Protein AF-A0A523RRG9-F1 (afdb_monomer)

pLDDT: mean 88.05, std 8.26, range [53.78, 95.5]

Radius of gyration: 15.99 Å; Cα contacts (8 Å, |Δi|>4): 57; chains: 1; bounding box: 35×34×41 Å

Nearest PDB structures (foldseek):
  7r3e-assembly1_B  TM=3.838E-01  e=5.150E+00  Pseudomonas aeruginosa PAO1
  9gaw-assembly1_N  TM=3.963E-01  e=4.267E+00  Homo sapiens
  4u6u-assembly2_D  TM=3.818E-01  e=8.502E+00  Kluyveromyces lactis

Foldseek 3Di:
DDPVVVVVVVVVVVVVVLVVLLVVLVVQDDPDPDRDPVSLVSLLVVCLVFHLVVSCVSNVHDSVVNCVSCVVVVHDRDPDHPVVVVVVVVD

Organism: Aerophobetes bacterium (NCBI:txid2030807)

Structure (mmCIF, N/CA/C/O backbone):
data_AF-A0A523RRG9-F1
#
_entry.id   AF-A0A523RRG9-F1
#
loop_
_atom_site.group_PDB
_atom_site.id
_atom_site.type_symbol
_atom_site.label_atom_id
_atom_site.label_alt_id
_atom_site.label_comp_id
_atom_site.label_asym_id
_atom_site.label_entity_id
_atom_site.label_seq_id
_atom_site.pdbx_PDB_ins_code
_atom_site.Cartn_x
_atom_site.Cartn_y
_atom_site.Cartn_z
_atom_site.occupancy
_atom_site.B_iso_or_equiv
_atom_site.auth_seq_id
_atom_site.auth_comp_id
_atom_site.auth_asym_id
_atom_site.auth_atom_id
_atom_site.pdbx_PDB_model_num
ATOM 1 N N . MET A 1 1 ? 20.036 8.369 -25.871 1.00 67.56 1 MET A N 1
ATOM 2 C CA . MET A 1 1 ? 19.693 7.860 -24.529 1.00 67.56 1 MET A CA 1
ATOM 3 C C . MET A 1 1 ? 20.161 6.421 -24.422 1.00 67.56 1 MET A C 1
ATOM 5 O O . MET A 1 1 ? 19.761 5.600 -25.241 1.00 67.56 1 MET A O 1
ATOM 9 N N . ASN A 1 2 ? 21.060 6.123 -23.488 1.00 92.75 2 ASN A N 1
ATOM 10 C CA . ASN A 1 2 ? 21.631 4.784 -23.339 1.00 92.75 2 ASN A CA 1
ATOM 11 C C . ASN A 1 2 ? 20.797 3.915 -22.363 1.00 92.75 2 ASN A C 1
ATOM 13 O O . ASN A 1 2 ? 19.942 4.406 -21.620 1.00 92.75 2 ASN A O 1
ATOM 17 N N . LYS A 1 3 ? 21.021 2.594 -22.367 1.00 90.50 3 LYS A N 1
ATOM 18 C CA . LYS A 1 3 ? 20.297 1.617 -21.528 1.00 90.50 3 LYS A CA 1
ATOM 19 C C . LYS A 1 3 ? 20.345 1.936 -20.023 1.00 90.50 3 LYS A C 1
ATOM 21 O O . LYS A 1 3 ? 19.361 1.719 -19.320 1.00 90.50 3 LYS A O 1
ATOM 26 N N . GLN A 1 4 ? 21.475 2.430 -19.529 1.00 90.88 4 GLN A N 1
ATOM 27 C CA . GLN A 1 4 ? 21.704 2.873 -18.154 1.00 90.88 4 GLN A CA 1
ATOM 28 C C . GLN A 1 4 ? 20.833 4.090 -17.813 1.00 90.88 4 GLN A C 1
ATOM 30 O O . GLN A 1 4 ? 20.118 4.049 -16.818 1.00 90.88 4 GLN A O 1
ATOM 35 N N . GLU A 1 5 ? 20.825 5.112 -18.674 1.00 92.31 5 GLU A N 1
ATOM 36 C CA . GLU A 1 5 ? 20.010 6.330 -18.511 1.00 92.31 5 GLU A CA 1
ATOM 37 C C . GLU A 1 5 ? 18.511 6.005 -18.532 1.00 92.31 5 GLU A C 1
ATOM 39 O O . GLU A 1 5 ? 17.727 6.504 -17.731 1.00 92.31 5 GLU A O 1
ATOM 44 N N . THR A 1 6 ? 18.108 5.084 -19.408 1.00 93.38 6 THR A N 1
ATOM 45 C CA . THR A 1 6 ? 16.714 4.624 -19.476 1.00 93.38 6 THR A CA 1
ATOM 46 C C . THR A 1 6 ? 16.310 3.920 -18.176 1.00 93.38 6 THR A C 1
ATOM 48 O O . THR A 1 6 ? 15.236 4.163 -17.630 1.00 93.38 6 THR A O 1
ATOM 51 N N . ARG A 1 7 ? 17.188 3.067 -17.630 1.00 93.38 7 ARG A N 1
ATOM 52 C CA . ARG A 1 7 ? 16.952 2.375 -16.352 1.00 93.38 7 ARG A CA 1
ATOM 53 C C . ARG A 1 7 ? 16.866 3.341 -15.175 1.00 93.38 7 ARG A C 1
ATOM 55 O O . ARG A 1 7 ? 16.042 3.113 -14.292 1.00 93.38 7 ARG A O 1
ATOM 62 N N . THR A 1 8 ? 17.694 4.385 -15.140 1.00 95.25 8 THR A N 1
ATOM 63 C CA . THR A 1 8 ? 17.648 5.385 -14.063 1.00 95.25 8 THR A CA 1
ATOM 64 C C . THR A 1 8 ? 16.356 6.189 -14.113 1.00 95.25 8 THR A C 1
ATOM 66 O O . THR A 1 8 ? 15.733 6.364 -13.071 1.00 95.25 8 THR A O 1
ATOM 69 N N . LEU A 1 9 ? 15.901 6.584 -15.306 1.00 95.19 9 LEU A N 1
ATOM 70 C CA . LEU A 1 9 ? 14.625 7.285 -15.480 1.00 95.19 9 LEU A CA 1
ATOM 71 C C . LEU A 1 9 ? 13.431 6.424 -15.053 1.00 95.19 9 LEU A C 1
ATOM 73 O O . LEU A 1 9 ? 12.588 6.881 -14.286 1.00 95.19 9 LEU A O 1
ATOM 77 N N . ILE A 1 10 ? 13.392 5.155 -15.476 1.00 94.88 10 ILE A N 1
ATOM 78 C CA . ILE A 1 10 ? 12.335 4.218 -15.062 1.00 94.88 10 ILE A CA 1
ATOM 79 C C . ILE A 1 10 ? 12.326 4.058 -13.539 1.00 94.88 10 ILE A C 1
ATOM 81 O O . ILE A 1 10 ? 11.268 4.091 -12.918 1.00 94.88 10 ILE A O 1
ATOM 85 N N . ARG A 1 11 ? 13.501 3.900 -12.918 1.00 94.19 11 ARG A N 1
ATOM 86 C CA . ARG A 1 11 ? 13.601 3.749 -11.464 1.00 94.19 11 ARG A CA 1
ATOM 87 C C . ARG A 1 11 ? 13.093 4.986 -10.728 1.00 94.19 11 ARG A C 1
ATOM 89 O O . ARG A 1 11 ? 12.305 4.829 -9.803 1.00 94.19 11 ARG A O 1
ATOM 96 N N . ALA A 1 12 ? 13.509 6.176 -11.158 1.00 94.38 12 ALA A N 1
ATOM 97 C CA . ALA A 1 12 ? 13.070 7.436 -10.568 1.00 94.38 12 ALA A CA 1
ATOM 98 C C . ALA A 1 12 ? 11.545 7.601 -10.668 1.00 94.38 12 ALA A C 1
ATOM 100 O O . ALA A 1 12 ? 10.897 7.920 -9.677 1.00 94.38 12 ALA A O 1
ATOM 101 N N . SER A 1 13 ? 10.964 7.279 -11.827 1.00 95.06 13 SER A N 1
ATOM 102 C CA . SER A 1 13 ? 9.511 7.314 -12.029 1.00 95.06 13 SER A CA 1
ATOM 103 C C . SER A 1 13 ? 8.766 6.330 -11.114 1.00 95.06 13 SER A C 1
ATOM 105 O O . SER A 1 13 ? 7.767 6.693 -10.496 1.00 95.06 13 SER A O 1
ATOM 107 N N . ILE A 1 14 ? 9.278 5.103 -10.951 1.00 92.94 14 ILE A N 1
ATOM 108 C CA . ILE A 1 14 ? 8.697 4.119 -10.020 1.00 92.94 14 ILE A CA 1
ATOM 109 C C . ILE A 1 14 ? 8.785 4.616 -8.570 1.00 92.94 14 ILE A C 1
ATOM 111 O O . ILE A 1 14 ? 7.850 4.433 -7.790 1.00 92.94 14 ILE A O 1
ATOM 115 N N . GLU A 1 15 ? 9.909 5.217 -8.182 1.00 94.31 15 GLU A N 1
ATOM 116 C CA . GLU A 1 15 ? 10.103 5.762 -6.836 1.00 94.31 15 GLU A CA 1
ATOM 117 C C . GLU A 1 15 ? 9.138 6.916 -6.549 1.00 94.31 15 GLU A C 1
ATOM 119 O O . GLU A 1 15 ? 8.525 6.945 -5.479 1.00 94.31 15 GLU A O 1
ATOM 124 N N . GLU A 1 16 ? 8.936 7.808 -7.515 1.00 95.06 16 GLU A N 1
ATOM 125 C CA . GLU A 1 16 ? 7.951 8.884 -7.440 1.00 95.06 16 GLU A CA 1
ATOM 126 C C . GLU A 1 16 ? 6.528 8.334 -7.277 1.00 95.06 16 GLU A C 1
ATOM 128 O O . GLU A 1 16 ? 5.804 8.739 -6.365 1.00 95.06 16 GLU A O 1
ATOM 133 N N . GLU A 1 17 ? 6.137 7.338 -8.076 1.00 93.81 17 GLU A N 1
ATOM 134 C CA . GLU A 1 17 ? 4.820 6.710 -7.946 1.00 93.81 17 GLU A CA 1
ATOM 135 C C . GLU A 1 17 ? 4.636 6.066 -6.561 1.00 93.81 17 GLU A C 1
ATOM 137 O O . GLU A 1 17 ? 3.595 6.228 -5.914 1.00 93.81 17 GLU A O 1
ATOM 142 N N . VAL A 1 18 ? 5.664 5.379 -6.051 1.00 93.81 18 VAL A N 1
ATOM 143 C CA . VAL A 1 18 ? 5.659 4.795 -4.701 1.00 93.81 18 VAL A CA 1
ATOM 144 C C . VAL A 1 18 ? 5.466 5.872 -3.631 1.00 93.81 18 VAL A C 1
ATOM 146 O O 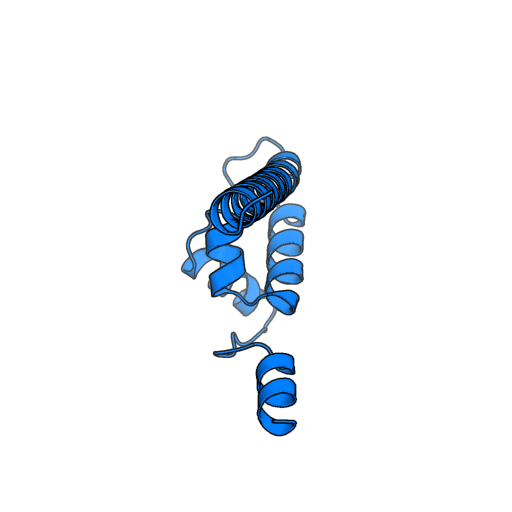. VAL A 1 18 ? 4.696 5.666 -2.686 1.00 93.81 18 VAL A O 1
ATOM 149 N N . LEU A 1 19 ? 6.139 7.017 -3.758 1.00 94.69 19 LEU A N 1
ATOM 150 C CA . LEU A 1 19 ? 5.985 8.143 -2.838 1.00 94.69 19 LEU A CA 1
ATOM 151 C C . LEU A 1 19 ? 4.576 8.737 -2.906 1.00 94.69 19 LEU A C 1
ATOM 153 O O . LEU A 1 19 ? 3.979 8.968 -1.851 1.00 94.69 19 LEU A O 1
ATOM 157 N N . ASN A 1 20 ? 4.015 8.880 -4.105 1.00 95.50 20 ASN A N 1
ATOM 158 C CA . ASN A 1 20 ? 2.656 9.375 -4.313 1.00 95.50 20 ASN A CA 1
ATOM 159 C C . ASN A 1 20 ? 1.620 8.459 -3.651 1.00 95.50 20 ASN A C 1
ATOM 161 O O . ASN A 1 20 ? 0.793 8.927 -2.870 1.00 95.50 20 ASN A O 1
ATOM 165 N N . LYS A 1 21 ? 1.725 7.134 -3.821 1.00 93.88 21 LYS A N 1
ATOM 166 C CA . LYS A 1 21 ? 0.826 6.179 -3.140 1.00 93.88 21 LYS A CA 1
ATOM 167 C C . LYS A 1 21 ? 0.951 6.214 -1.619 1.00 93.88 21 LYS A C 1
ATOM 169 O O . LYS A 1 21 ? -0.038 6.055 -0.903 1.00 93.88 21 LYS A O 1
ATOM 174 N N . ARG A 1 22 ? 2.150 6.470 -1.093 1.00 94.25 22 ARG A N 1
ATOM 175 C CA . ARG A 1 22 ? 2.342 6.697 0.349 1.00 94.25 22 ARG A CA 1
ATOM 176 C C . ARG A 1 22 ? 1.753 8.021 0.818 1.00 94.25 22 ARG A C 1
ATOM 178 O O . ARG A 1 22 ? 1.362 8.108 1.981 1.00 94.25 22 ARG A O 1
ATOM 185 N N . ALA A 1 23 ? 1.781 9.057 -0.013 1.00 93.19 23 ALA A N 1
ATOM 186 C CA . ALA A 1 23 ? 1.194 10.353 0.301 1.00 93.19 23 ALA A CA 1
ATOM 187 C C . ALA A 1 23 ? -0.335 10.251 0.333 1.00 93.19 23 ALA A C 1
ATOM 189 O O . ALA A 1 23 ? -0.920 10.613 1.349 1.00 93.19 23 ALA A O 1
ATOM 190 N N . GLU A 1 24 ? -0.950 9.637 -0.685 1.00 94.38 24 GLU A N 1
ATOM 191 C CA . GLU A 1 24 ? -2.388 9.318 -0.727 1.00 94.38 24 GLU A CA 1
ATOM 192 C C . GLU A 1 24 ? -2.829 8.594 0.555 1.00 94.38 24 GLU A C 1
ATOM 194 O O . GLU A 1 24 ? -3.713 9.055 1.271 1.00 94.38 24 GLU A O 1
ATOM 199 N N . PHE A 1 25 ? -2.147 7.503 0.919 1.00 93.75 25 PHE A N 1
ATOM 200 C CA . PHE A 1 25 ? -2.479 6.732 2.120 1.00 93.75 25 PHE A CA 1
ATOM 201 C C . PHE A 1 25 ? -2.338 7.529 3.431 1.00 93.75 25 PHE A C 1
ATOM 203 O O . PHE A 1 25 ? -3.083 7.306 4.389 1.00 93.75 25 PHE A O 1
ATOM 210 N N . ARG A 1 26 ? -1.365 8.444 3.507 1.00 91.31 26 ARG A N 1
ATOM 211 C CA . ARG A 1 26 ? -1.162 9.303 4.683 1.00 91.31 26 ARG A CA 1
ATOM 212 C C . ARG A 1 26 ? -2.187 10.429 4.757 1.00 91.31 26 ARG A C 1
ATOM 214 O O . ARG A 1 26 ? -2.596 10.756 5.865 1.00 91.31 26 ARG A O 1
ATOM 221 N N . ALA A 1 27 ? -2.610 10.974 3.619 1.00 92.12 27 ALA A N 1
ATOM 222 C CA . ALA A 1 27 ? -3.626 12.020 3.540 1.00 92.12 27 ALA A CA 1
ATOM 223 C C . ALA A 1 27 ? -4.988 11.545 4.065 1.00 92.12 27 ALA A C 1
ATOM 225 O O . ALA A 1 27 ? -5.714 12.329 4.662 1.00 92.12 27 ALA A O 1
ATOM 226 N N . LEU A 1 28 ? -5.284 10.247 3.941 1.00 89.94 28 LEU A N 1
ATOM 227 C CA . LEU A 1 28 ? -6.480 9.634 4.528 1.00 89.94 28 LEU A CA 1
ATOM 228 C C . LEU A 1 28 ? -6.482 9.632 6.065 1.00 89.94 28 LEU A C 1
ATOM 230 O O . LEU A 1 28 ? -7.488 9.284 6.667 1.00 89.94 28 LEU A O 1
ATOM 234 N N . ARG A 1 29 ? -5.372 9.945 6.747 1.00 84.88 29 ARG A N 1
ATOM 235 C CA . ARG A 1 29 ? -5.297 9.865 8.213 1.00 84.88 29 ARG A CA 1
ATOM 236 C C . ARG A 1 29 ? -6.088 11.001 8.871 1.00 84.88 29 ARG A C 1
ATOM 238 O O . ARG A 1 29 ? -5.717 12.163 8.758 1.00 84.88 29 ARG A O 1
ATOM 245 N N . SER A 1 30 ? -7.083 10.659 9.687 1.00 78.56 30 SER A N 1
ATOM 246 C CA . SER A 1 30 ? -7.875 11.630 10.455 1.00 78.56 30 SER A CA 1
ATOM 247 C C . SER A 1 30 ? -7.393 11.760 11.907 1.00 78.56 30 SER A C 1
ATOM 249 O O . SER A 1 30 ? -7.944 11.109 12.787 1.00 78.56 30 SER A O 1
ATOM 251 N N . GLY A 1 31 ? -6.357 12.567 12.175 1.00 69.88 31 GLY A N 1
ATOM 252 C CA . GLY A 1 31 ? -5.993 13.088 13.515 1.00 69.88 31 GLY A CA 1
ATOM 253 C C . GLY A 1 31 ? -5.645 12.095 14.646 1.00 69.88 31 GLY A C 1
ATOM 254 O O . GLY A 1 31 ? -5.088 12.499 15.661 1.00 69.88 31 GLY A O 1
ATOM 255 N N . THR A 1 32 ? -5.921 10.799 14.496 1.00 73.94 32 THR A N 1
ATOM 256 C CA . THR A 1 32 ? -5.753 9.767 15.521 1.00 73.94 32 THR A CA 1
ATOM 257 C C . THR A 1 32 ? -4.438 9.006 15.365 1.00 73.94 32 THR A C 1
ATOM 259 O O . THR A 1 32 ? -3.823 8.943 14.293 1.00 73.94 32 THR A O 1
ATOM 262 N N . ASN A 1 33 ? -3.994 8.375 16.456 1.00 73.44 33 ASN A N 1
ATOM 263 C CA . ASN A 1 33 ? -2.848 7.455 16.459 1.00 73.44 33 ASN A CA 1
ATOM 264 C C . ASN A 1 33 ? -3.161 6.077 15.852 1.00 73.44 33 ASN A C 1
ATOM 266 O O . ASN A 1 33 ? -2.242 5.315 15.558 1.00 73.44 33 ASN A 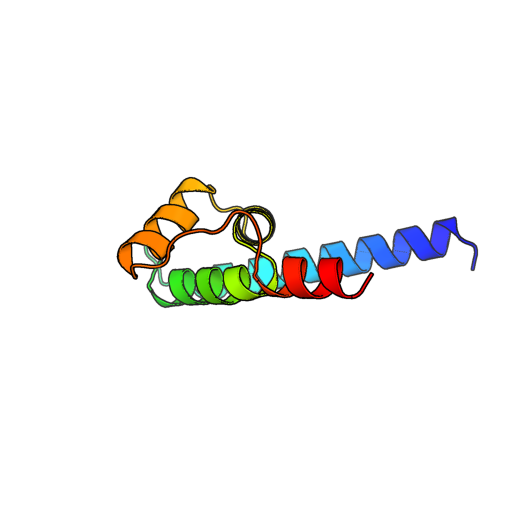O 1
ATOM 270 N N . SER A 1 34 ? -4.437 5.760 15.632 1.00 83.94 34 SER A N 1
ATOM 271 C CA . SER A 1 34 ? -4.898 4.546 14.959 1.00 83.94 34 SER A CA 1
ATOM 272 C C . SER A 1 34 ? -5.224 4.800 13.484 1.00 83.94 34 SER A C 1
ATOM 274 O O . SER A 1 34 ? -5.601 5.907 13.101 1.00 83.94 34 SER A O 1
ATOM 276 N N . TYR A 1 35 ? -5.105 3.745 12.669 1.00 89.81 35 TYR A N 1
ATOM 277 C CA . TYR A 1 35 ? -5.590 3.745 11.289 1.00 89.81 35 TYR A CA 1
ATOM 278 C C . TYR A 1 35 ? -7.118 3.792 11.270 1.00 89.81 35 TYR A C 1
ATOM 280 O O . TYR A 1 35 ? -7.764 2.945 11.903 1.00 89.81 35 TYR A O 1
ATOM 288 N N . ASN A 1 36 ? -7.677 4.744 10.529 1.00 91.19 36 ASN A N 1
ATOM 289 C CA . ASN A 1 36 ? -9.117 4.826 10.306 1.00 91.19 36 ASN A CA 1
ATOM 290 C C . ASN A 1 36 ? -9.576 3.809 9.248 1.00 91.19 36 ASN A C 1
ATOM 292 O O . ASN A 1 36 ? -8.772 3.060 8.683 1.00 91.19 36 ASN A O 1
ATOM 296 N N . ASP A 1 37 ? -10.884 3.727 9.031 1.00 91.44 37 ASP A N 1
ATOM 297 C CA . ASP A 1 37 ? -11.453 2.713 8.145 1.00 91.44 37 ASP A CA 1
ATOM 298 C C . ASP A 1 37 ? -11.123 2.967 6.671 1.00 91.44 37 ASP A C 1
ATOM 300 O O . ASP A 1 37 ? -10.804 2.009 5.968 1.00 91.44 37 ASP A O 1
ATOM 304 N N . GLU A 1 38 ? -11.035 4.229 6.244 1.00 92.75 38 GLU A N 1
ATOM 305 C CA . GLU A 1 38 ? -10.599 4.602 4.891 1.00 92.75 38 GLU A CA 1
ATOM 306 C C . GLU A 1 38 ? -9.174 4.120 4.592 1.00 92.75 38 GLU A C 1
ATOM 308 O O . GLU A 1 38 ? -8.910 3.529 3.544 1.00 92.75 38 GLU A O 1
ATOM 313 N N . GLN A 1 39 ? -8.244 4.287 5.539 1.00 93.56 39 GLN A N 1
ATOM 314 C CA . GLN A 1 39 ? -6.884 3.768 5.401 1.00 93.56 39 GLN A CA 1
ATOM 315 C C . GLN A 1 39 ? -6.873 2.242 5.286 1.00 93.56 39 GLN A C 1
ATOM 317 O O . GLN A 1 39 ? -6.168 1.678 4.442 1.00 93.56 39 GLN A O 1
ATOM 322 N N . LYS A 1 40 ? -7.652 1.550 6.124 1.00 94.00 40 LYS A N 1
ATOM 323 C CA . LYS A 1 40 ? -7.742 0.085 6.064 1.00 94.00 40 LYS A CA 1
ATOM 324 C C . LYS A 1 40 ? -8.276 -0.361 4.708 1.00 94.00 40 LYS A C 1
ATOM 326 O O . LYS A 1 40 ? -7.712 -1.276 4.113 1.00 94.00 40 LYS A O 1
ATOM 331 N N . GLU A 1 41 ? -9.334 0.278 4.224 1.00 93.81 41 GLU A N 1
ATOM 332 C CA . GLU A 1 41 ? -9.973 -0.045 2.954 1.00 93.81 41 GLU A CA 1
ATOM 333 C C . GLU A 1 41 ? -9.048 0.212 1.764 1.00 93.81 41 GLU A C 1
ATOM 335 O O . GLU A 1 41 ? -8.825 -0.701 0.967 1.00 93.81 41 GLU A O 1
ATOM 340 N N . TYR A 1 42 ? -8.403 1.381 1.705 1.00 94.94 42 TYR A N 1
ATOM 341 C CA . TYR A 1 42 ? -7.399 1.699 0.687 1.00 94.94 42 TYR A CA 1
ATOM 342 C C . TYR A 1 42 ? -6.323 0.610 0.607 1.00 94.94 42 TYR A C 1
ATOM 344 O O . TYR A 1 42 ? -6.010 0.086 -0.467 1.00 94.94 42 TYR A O 1
ATOM 352 N N . ALA A 1 4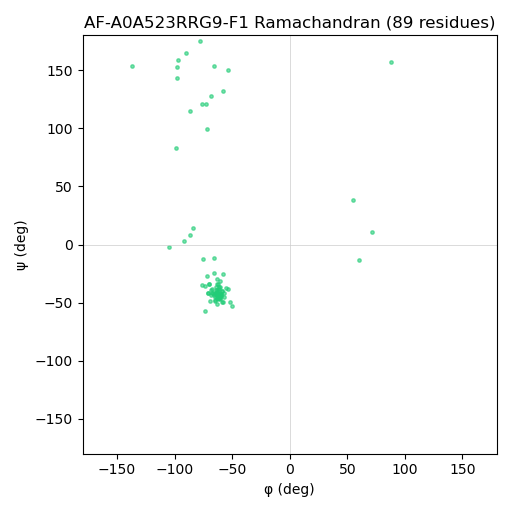3 ? -5.772 0.223 1.761 1.00 94.50 43 ALA A N 1
ATOM 353 C CA . ALA A 1 43 ? -4.727 -0.784 1.817 1.00 94.50 43 ALA A CA 1
ATOM 354 C C . ALA A 1 43 ? -5.240 -2.173 1.400 1.00 94.50 43 ALA A C 1
ATOM 356 O O . ALA A 1 43 ? -4.553 -2.893 0.675 1.00 94.50 43 ALA A O 1
ATOM 357 N N . MET A 1 44 ? -6.441 -2.571 1.829 1.00 92.38 44 MET A N 1
ATOM 358 C CA . MET A 1 44 ? -7.028 -3.861 1.453 1.00 92.38 44 MET A CA 1
ATOM 359 C C . MET A 1 44 ? -7.335 -3.940 -0.047 1.00 92.38 44 MET A C 1
ATOM 361 O O . MET A 1 44 ? -6.977 -4.939 -0.672 1.00 92.38 44 MET A O 1
ATOM 365 N N . ASN A 1 45 ? -7.895 -2.884 -0.639 1.00 92.31 45 ASN A N 1
ATOM 366 C CA . ASN A 1 45 ? -8.170 -2.813 -2.075 1.00 92.31 45 ASN A CA 1
ATOM 367 C C . ASN A 1 45 ? -6.873 -2.903 -2.887 1.00 92.31 45 ASN A C 1
ATOM 369 O O . ASN A 1 45 ? -6.763 -3.703 -3.818 1.00 92.31 45 ASN A O 1
ATOM 373 N N . LYS A 1 46 ? -5.822 -2.183 -2.474 1.00 92.69 46 LYS A N 1
ATOM 374 C CA . LYS A 1 46 ? -4.504 -2.292 -3.118 1.00 92.69 46 LYS A CA 1
ATOM 375 C C . LYS A 1 46 ? -3.931 -3.711 -3.013 1.00 92.69 46 LYS A C 1
ATOM 377 O O . LYS A 1 46 ? -3.360 -4.222 -3.978 1.00 92.69 46 LYS A O 1
ATOM 382 N N . ALA A 1 47 ? -4.139 -4.380 -1.877 1.00 90.50 47 ALA A N 1
ATOM 383 C CA . ALA A 1 47 ? -3.684 -5.749 -1.656 1.00 90.50 47 ALA A CA 1
ATOM 384 C C . ALA A 1 47 ? -4.366 -6.794 -2.544 1.00 90.50 47 ALA A C 1
ATOM 386 O O . ALA A 1 47 ? -3.747 -7.828 -2.793 1.00 90.50 47 ALA A O 1
ATOM 387 N N . GLN A 1 48 ? -5.574 -6.541 -3.049 1.00 86.88 48 GLN A N 1
ATOM 388 C CA . GLN A 1 48 ? -6.202 -7.417 -4.041 1.00 86.88 48 GLN A CA 1
ATOM 389 C C . GLN A 1 48 ? -5.475 -7.356 -5.392 1.00 86.88 48 GLN A C 1
ATOM 391 O O . GLN A 1 48 ? -5.258 -8.395 -6.011 1.00 86.88 48 GLN A O 1
ATOM 396 N N . GLY A 1 49 ? -5.025 -6.167 -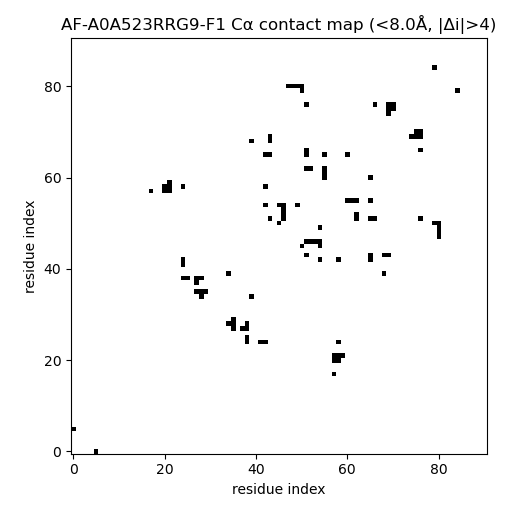5.808 1.00 88.12 49 GLY A N 1
ATOM 397 C CA . GLY A 1 49 ? -4.317 -5.980 -7.077 1.00 88.12 49 GLY A CA 1
ATOM 398 C C . GLY A 1 49 ? -2.883 -6.515 -7.058 1.00 88.12 49 GLY A C 1
ATOM 399 O O . GLY A 1 49 ? -2.522 -7.375 -7.857 1.00 88.12 49 GLY A O 1
ATOM 400 N N . ILE A 1 50 ? -2.057 -6.034 -6.122 1.00 88.94 50 ILE A N 1
ATOM 401 C CA . ILE A 1 50 ? -0.605 -6.320 -6.106 1.00 88.94 50 ILE A CA 1
ATOM 402 C C . ILE A 1 50 ? -0.184 -7.342 -5.038 1.00 88.94 50 ILE A C 1
ATOM 404 O O . ILE A 1 50 ? 0.990 -7.693 -4.917 1.00 88.94 50 ILE A O 1
ATOM 408 N N . GLY A 1 51 ? -1.126 -7.820 -4.224 1.00 88.62 51 GLY A N 1
ATOM 409 C CA . GLY A 1 51 ? -0.866 -8.751 -3.130 1.00 88.62 51 GLY A CA 1
ATOM 410 C C . GLY A 1 51 ? -0.496 -8.078 -1.803 1.00 88.62 51 GLY A C 1
ATOM 411 O O . GLY A 1 51 ? 0.020 -6.957 -1.728 1.00 88.62 51 GLY A O 1
ATOM 412 N N . VAL A 1 52 ? -0.715 -8.814 -0.708 1.00 90.12 52 VAL A N 1
ATOM 413 C CA . VAL A 1 52 ? -0.528 -8.329 0.674 1.00 90.12 52 VAL A CA 1
ATOM 414 C C . VAL A 1 52 ? 0.914 -7.913 0.963 1.00 90.12 52 VAL A C 1
ATOM 416 O O . VAL A 1 52 ? 1.152 -6.889 1.600 1.00 90.12 52 VAL A O 1
ATOM 419 N N . ARG A 1 53 ? 1.899 -8.701 0.512 1.00 90.38 53 ARG A N 1
ATOM 420 C CA . ARG A 1 53 ? 3.318 -8.429 0.797 1.00 90.38 53 ARG A CA 1
ATOM 421 C C . ARG A 1 53 ? 3.807 -7.175 0.075 1.00 90.38 53 ARG A C 1
ATOM 423 O O . ARG A 1 53 ? 4.524 -6.384 0.685 1.00 90.38 53 ARG A O 1
ATOM 430 N N . ALA A 1 54 ? 3.436 -7.012 -1.195 1.00 91.12 54 ALA A N 1
ATOM 431 C CA . ALA A 1 54 ? 3.802 -5.837 -1.978 1.00 91.12 54 ALA A CA 1
ATOM 432 C C . ALA A 1 54 ? 3.145 -4.583 -1.396 1.00 91.12 54 ALA A C 1
ATOM 434 O O . ALA A 1 54 ? 3.830 -3.599 -1.142 1.00 91.12 54 ALA A O 1
ATOM 435 N N . THR A 1 55 ? 1.859 -4.668 -1.054 1.00 94.25 55 THR A N 1
ATOM 436 C CA . THR A 1 55 ? 1.117 -3.554 -0.450 1.00 94.25 55 THR A CA 1
ATOM 437 C C . THR A 1 55 ? 1.688 -3.129 0.899 1.00 94.25 55 THR A C 1
ATOM 439 O O . THR A 1 55 ? 1.886 -1.942 1.133 1.00 94.25 55 THR A O 1
ATOM 442 N N . ALA A 1 56 ? 2.035 -4.079 1.773 1.00 93.81 56 ALA A N 1
ATOM 443 C CA . ALA A 1 56 ? 2.663 -3.769 3.057 1.00 93.81 56 ALA A CA 1
ATOM 444 C C . ALA A 1 56 ? 3.989 -2.998 2.887 1.00 93.81 56 ALA A C 1
ATOM 446 O O . ALA A 1 56 ? 4.250 -2.046 3.614 1.00 93.81 56 ALA A O 1
ATOM 447 N N . ARG A 1 57 ? 4.808 -3.364 1.890 1.00 94.19 57 ARG A N 1
ATOM 448 C CA . ARG A 1 57 ? 6.054 -2.647 1.560 1.00 94.19 57 ARG A CA 1
ATOM 449 C C . ARG A 1 57 ? 5.794 -1.276 0.932 1.00 94.19 57 ARG A C 1
ATOM 451 O O . ARG A 1 57 ? 6.472 -0.310 1.283 1.00 94.19 57 ARG A O 1
ATOM 458 N N . LEU A 1 58 ? 4.820 -1.197 0.025 1.00 94.94 58 LEU A N 1
ATOM 459 C CA . LEU A 1 58 ? 4.407 0.043 -0.627 1.00 94.94 58 LEU A CA 1
ATOM 460 C C . LEU A 1 58 ? 3.973 1.071 0.419 1.00 94.94 58 LEU A C 1
ATOM 462 O O . LEU A 1 58 ? 4.488 2.179 0.420 1.00 94.94 58 LEU A O 1
ATOM 466 N N . LEU A 1 59 ? 3.106 0.680 1.352 1.00 95.06 59 LEU A N 1
ATOM 467 C CA . LEU A 1 59 ? 2.501 1.581 2.339 1.00 95.06 59 LEU A CA 1
ATOM 468 C C . LEU A 1 59 ? 3.281 1.690 3.656 1.00 95.06 59 LEU A C 1
ATOM 470 O O . LEU A 1 59 ? 2.832 2.376 4.568 1.00 95.06 59 LEU A O 1
ATOM 474 N N . LEU A 1 60 ? 4.438 1.027 3.765 1.00 94.06 60 LEU A N 1
ATOM 475 C CA . LEU A 1 60 ? 5.245 0.961 4.993 1.00 94.06 60 LEU A CA 1
ATOM 476 C C . LEU A 1 60 ? 4.456 0.449 6.210 1.00 94.06 60 LEU A C 1
ATOM 478 O O . LEU A 1 60 ? 4.643 0.900 7.338 1.00 94.06 60 LEU A O 1
ATOM 482 N N . LEU A 1 61 ? 3.578 -0.526 5.983 1.00 93.00 61 LEU A N 1
ATOM 483 C CA . LEU A 1 61 ? 2.787 -1.163 7.028 1.00 93.00 61 LEU A CA 1
ATOM 484 C C . LEU A 1 61 ? 3.429 -2.483 7.461 1.00 93.00 61 LEU A C 1
ATOM 486 O O . LEU A 1 61 ? 3.890 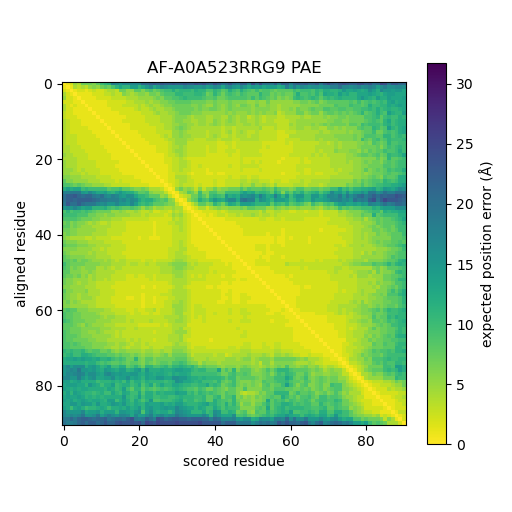-3.260 6.616 1.00 93.00 61 LEU A O 1
ATOM 490 N N . PRO A 1 62 ? 3.385 -2.833 8.759 1.00 92.88 62 PRO A N 1
ATOM 491 C CA . PRO A 1 62 ? 3.712 -4.184 9.178 1.00 92.88 62 PRO A CA 1
ATOM 492 C C . PRO A 1 62 ? 2.786 -5.187 8.481 1.00 92.88 62 PRO A C 1
ATOM 494 O O . PRO A 1 62 ? 1.561 -5.055 8.502 1.00 92.88 62 PRO A O 1
ATOM 497 N N . ARG A 1 63 ? 3.353 -6.256 7.909 1.00 91.00 63 ARG A N 1
ATOM 498 C CA . ARG A 1 63 ? 2.567 -7.314 7.242 1.00 91.00 63 ARG A CA 1
ATOM 499 C C . ARG A 1 63 ? 1.469 -7.882 8.150 1.00 91.00 63 ARG A C 1
ATOM 501 O O . ARG A 1 63 ? 0.373 -8.166 7.675 1.00 91.00 63 ARG A O 1
ATOM 508 N N . LYS A 1 64 ? 1.757 -8.036 9.448 1.00 91.19 64 LYS A N 1
ATOM 509 C CA . LYS A 1 64 ? 0.795 -8.529 10.447 1.00 91.19 64 LYS A CA 1
ATOM 510 C C . LYS A 1 64 ? -0.440 -7.625 10.553 1.00 91.19 64 LYS A C 1
ATOM 512 O O . LYS A 1 64 ? -1.540 -8.146 10.700 1.00 91.19 64 LYS A O 1
ATOM 517 N N . THR A 1 65 ? -0.272 -6.309 10.422 1.00 93.12 65 THR A N 1
ATOM 518 C CA . THR A 1 65 ? -1.366 -5.327 10.451 1.00 93.12 65 THR A CA 1
ATOM 519 C C . THR A 1 65 ? -2.328 -5.553 9.289 1.00 93.12 65 THR A C 1
ATOM 521 O O . THR A 1 65 ? -3.517 -5.767 9.510 1.00 93.12 65 THR A O 1
ATOM 524 N N . MET A 1 66 ? -1.794 -5.650 8.070 1.00 91.69 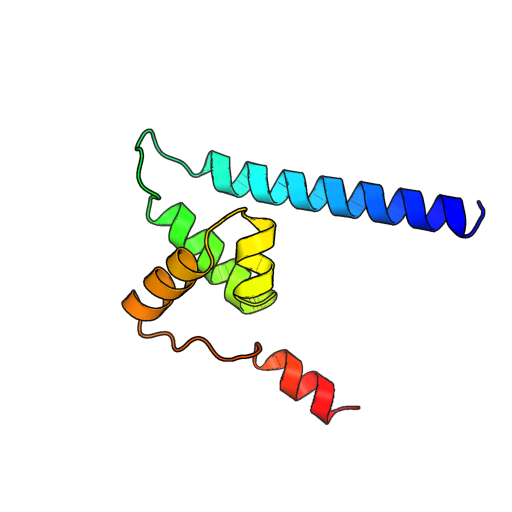66 MET A N 1
ATOM 525 C CA . MET A 1 66 ? -2.577 -5.972 6.872 1.00 91.69 66 MET A CA 1
ATOM 526 C C . MET A 1 66 ? -3.319 -7.307 6.996 1.00 91.69 66 MET A C 1
ATOM 528 O O . MET A 1 66 ? -4.502 -7.410 6.685 1.00 91.69 66 MET A O 1
ATOM 532 N N . GLN A 1 67 ? -2.632 -8.343 7.483 1.00 90.06 67 GLN A N 1
ATOM 533 C CA . GLN A 1 67 ? -3.241 -9.659 7.676 1.00 90.0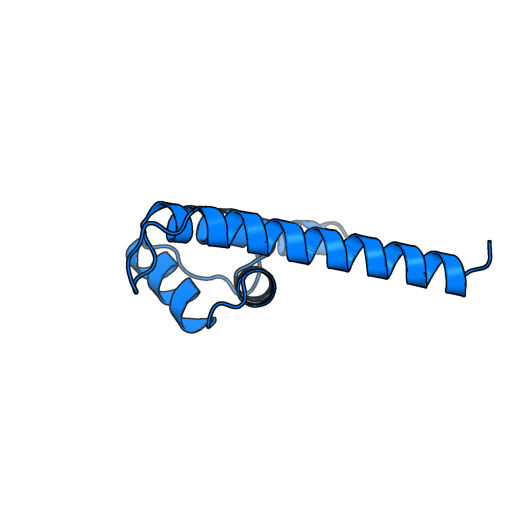6 67 GLN A CA 1
ATOM 534 C C . GLN A 1 67 ? -4.359 -9.634 8.722 1.00 90.06 67 GLN A C 1
ATOM 536 O O . GLN A 1 67 ? -5.350 -10.338 8.553 1.00 90.06 67 GLN A O 1
ATOM 541 N N . ARG A 1 68 ? -4.215 -8.840 9.790 1.00 92.12 68 ARG A N 1
ATOM 542 C CA . ARG A 1 68 ? -5.253 -8.678 10.813 1.00 92.12 68 ARG A CA 1
ATOM 543 C C . ARG A 1 68 ? -6.510 -8.046 10.219 1.00 92.12 68 ARG A C 1
ATOM 545 O O . ARG A 1 68 ? -7.591 -8.566 10.462 1.00 92.12 68 ARG A O 1
ATOM 552 N N . TRP A 1 69 ? -6.376 -6.988 9.420 1.00 92.88 69 TRP A N 1
ATOM 553 C CA . TRP A 1 69 ? -7.521 -6.329 8.779 1.00 92.88 69 TRP A CA 1
ATOM 554 C C . TRP A 1 69 ? -8.277 -7.259 7.831 1.00 92.88 69 TRP A C 1
ATOM 556 O O . TRP A 1 69 ? -9.495 -7.370 7.925 1.00 92.88 69 TRP A O 1
ATOM 566 N N . LEU A 1 70 ? -7.551 -8.006 6.996 1.00 89.94 70 LEU A N 1
ATOM 567 C CA . LEU A 1 70 ? -8.160 -8.970 6.077 1.00 89.94 70 LEU A CA 1
ATOM 568 C C . LEU A 1 70 ? -8.896 -10.093 6.823 1.00 89.94 70 LEU A C 1
ATOM 570 O O . LEU A 1 70 ? -10.016 -10.434 6.454 1.00 89.94 70 LEU A O 1
ATOM 574 N N . ARG A 1 71 ? -8.324 -10.615 7.918 1.00 89.56 71 ARG A N 1
ATOM 575 C CA . ARG A 1 71 ? -8.987 -11.641 8.743 1.00 89.56 71 ARG A CA 1
ATOM 576 C C . ARG A 1 71 ? -10.275 -11.147 9.391 1.00 89.56 71 ARG A C 1
ATOM 578 O O . ARG A 1 71 ? -11.229 -11.910 9.448 1.00 89.56 71 ARG A O 1
ATOM 585 N N . VAL A 1 72 ? -10.315 -9.897 9.859 1.00 89.75 72 VAL A N 1
ATOM 586 C CA . VAL A 1 72 ? -11.539 -9.300 10.432 1.00 89.75 72 VAL A CA 1
ATOM 587 C C . VAL A 1 72 ? -12.674 -9.271 9.403 1.00 89.75 72 VAL A C 1
ATOM 589 O O . VAL A 1 72 ? -13.831 -9.426 9.768 1.00 89.75 72 VAL A O 1
ATOM 592 N N . LYS A 1 73 ? -12.349 -9.138 8.112 1.00 86.50 73 LYS A N 1
ATOM 593 C CA . LYS A 1 73 ? -13.310 -9.208 7.001 1.00 86.50 73 LYS A CA 1
ATOM 594 C C . LYS A 1 73 ? -13.564 -10.638 6.491 1.00 86.50 73 LYS A C 1
ATOM 596 O O . LYS A 1 73 ? -14.184 -10.802 5.449 1.00 86.50 73 LYS A O 1
ATOM 601 N N . GLY A 1 74 ? -13.059 -11.670 7.174 1.00 85.56 74 GLY A N 1
ATOM 602 C CA . GLY A 1 74 ? -13.189 -13.069 6.747 1.00 85.56 74 GLY A CA 1
ATOM 603 C C . GLY A 1 74 ? -12.348 -13.440 5.519 1.00 85.56 74 GLY A C 1
ATOM 604 O O . GLY A 1 74 ? -12.509 -14.522 4.962 1.00 85.56 74 GLY A O 1
ATOM 605 N N . ILE A 1 75 ? -11.429 -12.573 5.083 1.00 83.12 75 ILE A N 1
ATOM 606 C CA . ILE A 1 75 ? -10.625 -12.798 3.880 1.00 83.12 75 ILE A CA 1
ATOM 607 C C . ILE A 1 75 ? -9.379 -13.609 4.243 1.00 83.12 75 ILE A C 1
ATOM 609 O O . ILE A 1 75 ? -8.478 -13.143 4.952 1.00 83.12 75 ILE A O 1
ATOM 613 N N . GLN A 1 76 ? -9.290 -14.826 3.706 1.00 77.38 76 GLN A N 1
ATOM 614 C CA . GLN A 1 76 ? -8.101 -15.659 3.848 1.00 77.38 76 GLN A CA 1
ATOM 615 C C . GLN A 1 76 ? -6.984 -15.166 2.920 1.00 77.38 76 GLN A C 1
ATOM 617 O O . GLN A 1 76 ? -7.118 -15.123 1.697 1.00 77.38 76 GLN A O 1
ATOM 622 N N . VAL A 1 77 ? -5.839 -14.813 3.509 1.00 71.31 77 VAL A N 1
ATOM 623 C CA . VAL A 1 77 ? -4.665 -14.352 2.758 1.00 71.31 77 VAL A CA 1
ATOM 624 C C . VAL A 1 77 ? -4.035 -15.527 2.013 1.00 71.31 77 VAL A C 1
ATOM 626 O O . VAL A 1 77 ? -3.271 -16.303 2.591 1.00 71.31 77 VAL A O 1
ATOM 629 N N . LYS A 1 78 ? -4.342 -15.643 0.718 1.00 71.88 78 LYS A N 1
ATOM 630 C CA . LYS A 1 78 ? -3.677 -16.579 -0.199 1.00 71.88 78 LYS A CA 1
ATOM 631 C C . LYS A 1 78 ? -2.202 -16.192 -0.378 1.00 71.88 78 LYS A C 1
ATOM 633 O O . LYS A 1 78 ? -1.824 -15.030 -0.204 1.00 71.88 78 LYS A O 1
ATOM 638 N N . ARG A 1 79 ? -1.343 -17.168 -0.708 1.00 71.25 79 ARG A N 1
ATOM 639 C CA . ARG A 1 79 ? 0.096 -16.915 -0.940 1.00 71.25 79 ARG A CA 1
ATOM 640 C C . ARG A 1 79 ? 0.325 -15.945 -2.104 1.00 71.25 79 ARG A C 1
ATOM 642 O O . ARG A 1 79 ? 1.228 -15.117 -2.010 1.00 71.25 79 ARG A O 1
ATOM 649 N N . CYS A 1 80 ? -0.502 -16.031 -3.144 1.00 69.56 80 CYS A N 1
ATOM 650 C CA . CYS A 1 80 ? -0.535 -15.112 -4.277 1.00 69.56 80 CYS A CA 1
ATOM 651 C C . CYS A 1 80 ? -1.985 -14.763 -4.658 1.00 69.56 80 CYS A C 1
ATOM 653 O O . CYS A 1 80 ? -2.885 -15.567 -4.387 1.00 69.56 80 CYS A O 1
ATOM 655 N N . PRO A 1 81 ? -2.214 -13.583 -5.264 1.00 76.06 81 PRO A N 1
ATOM 656 C CA . PRO A 1 81 ? -3.465 -13.270 -5.956 1.00 76.06 81 PRO A CA 1
ATOM 657 C C . PRO A 1 81 ? -3.816 -14.326 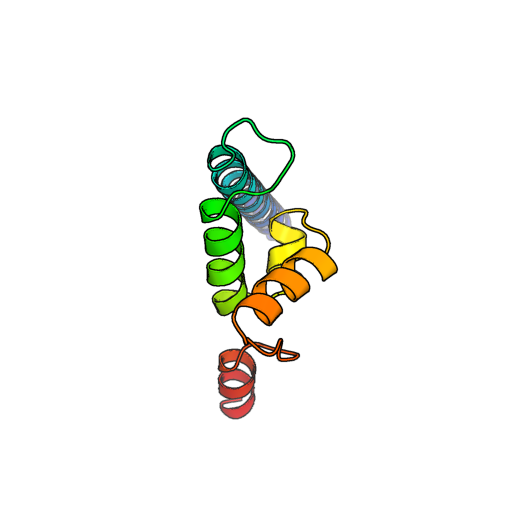-7.014 1.00 76.06 81 PRO A C 1
ATOM 659 O O . PRO A 1 81 ? -2.919 -14.939 -7.590 1.00 76.06 81 PRO A O 1
ATOM 662 N N . SER A 1 82 ? -5.111 -14.527 -7.278 1.00 78.69 82 SER A N 1
ATOM 663 C CA . SER A 1 82 ? -5.598 -15.521 -8.251 1.00 78.69 82 SER A CA 1
ATOM 664 C C . SER A 1 82 ? -5.026 -15.302 -9.649 1.00 78.69 82 SER A C 1
ATOM 666 O O . SER A 1 82 ? -4.536 -16.256 -10.240 1.00 78.69 82 SER A O 1
ATOM 668 N N . TRP A 1 83 ? -4.949 -14.045 -10.100 1.00 80.44 83 TRP A N 1
ATOM 669 C CA . TRP A 1 83 ? -4.431 -13.700 -11.427 1.00 80.44 83 TRP A CA 1
ATOM 670 C C . TRP A 1 83 ? -2.992 -14.178 -11.665 1.00 80.44 83 TRP A C 1
ATOM 672 O O . TRP A 1 83 ? -2.601 -14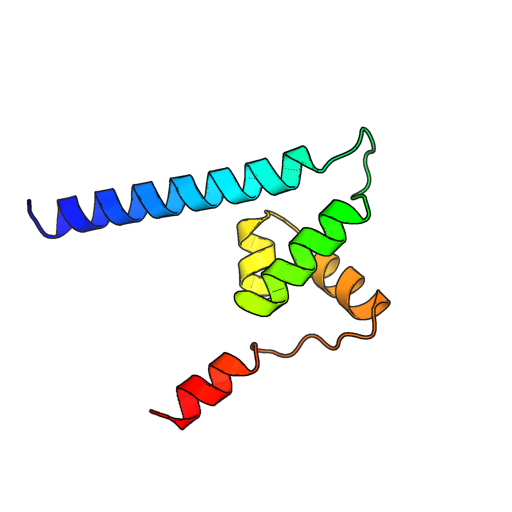.395 -12.805 1.00 80.44 83 TRP A O 1
ATOM 682 N N . VAL A 1 84 ? -2.192 -14.362 -10.606 1.00 76.94 84 VAL A N 1
ATOM 683 C CA . VAL A 1 84 ? -0.826 -14.900 -10.723 1.00 76.94 84 VAL A CA 1
ATOM 684 C C . VAL A 1 84 ? -0.858 -16.362 -11.162 1.00 76.94 84 VAL A C 1
ATOM 686 O O . VAL A 1 84 ? -0.015 -16.781 -11.949 1.00 76.94 84 VAL A O 1
ATOM 689 N N . TYR A 1 85 ? -1.821 -17.135 -10.654 1.00 80.50 85 TYR A N 1
ATOM 690 C CA . TYR A 1 85 ? -2.029 -18.519 -11.074 1.00 80.50 85 TYR A CA 1
ATOM 691 C C . TYR A 1 85 ? -2.586 -18.578 -12.490 1.00 80.50 85 TYR A C 1
ATOM 693 O O . TYR A 1 85 ? -2.097 -19.377 -13.280 1.00 80.50 85 TYR A O 1
ATOM 701 N N . ASP A 1 86 ? -3.527 -17.691 -12.821 1.00 83.62 86 ASP A N 1
ATOM 702 C CA . ASP A 1 86 ? -4.060 -17.585 -14.179 1.00 83.62 86 ASP A CA 1
ATOM 703 C C . ASP A 1 86 ? -2.921 -17.276 -15.165 1.00 83.62 86 ASP A C 1
ATOM 705 O O . ASP A 1 86 ? -2.713 -18.001 -16.130 1.00 83.62 86 ASP A O 1
ATOM 709 N N . TRP A 1 87 ? -2.091 -16.272 -14.873 1.00 80.81 87 TRP A N 1
ATOM 710 C CA . TRP A 1 87 ? -0.925 -15.923 -15.690 1.00 80.81 87 TRP A CA 1
ATOM 711 C C . TRP A 1 87 ? 0.084 -17.070 -15.835 1.00 80.81 87 TRP A C 1
ATOM 713 O O . TRP A 1 87 ? 0.637 -17.264 -16.914 1.00 80.81 87 TRP A O 1
ATOM 723 N N . ALA A 1 88 ? 0.335 -17.825 -14.762 1.00 80.44 88 ALA A N 1
ATOM 724 C CA . ALA A 1 88 ? 1.252 -18.960 -14.795 1.00 80.44 88 ALA A CA 1
ATOM 725 C C . ALA A 1 88 ? 0.696 -20.164 -15.571 1.00 80.44 88 ALA A C 1
ATOM 727 O O . ALA A 1 88 ? 1.483 -20.950 -16.082 1.00 80.44 88 ALA A O 1
ATOM 728 N N . TYR A 1 89 ? -0.629 -20.318 -15.641 1.00 82.62 89 TYR A N 1
ATOM 729 C CA . TYR A 1 89 ? -1.286 -21.385 -16.397 1.00 82.62 89 TYR A CA 1
ATOM 730 C C . TYR A 1 89 ? -1.230 -21.146 -17.912 1.00 82.62 89 TYR A C 1
ATOM 732 O O . TYR A 1 89 ? -1.081 -22.088 -18.680 1.00 82.62 89 TYR A O 1
ATOM 740 N N . TRP A 1 90 ? -1.317 -19.885 -18.343 1.00 72.88 90 TRP A N 1
ATOM 741 C CA . TRP A 1 90 ? -1.259 -19.491 -19.757 1.00 72.88 90 TRP A CA 1
ATOM 742 C C . TRP A 1 90 ? 0.171 -19.340 -20.311 1.00 72.88 90 TRP A C 1
ATOM 744 O O . TRP A 1 90 ? 0.353 -18.743 -21.373 1.00 72.88 90 TRP A O 1
ATOM 754 N N . ARG A 1 91 ? 1.183 -19.842 -19.598 1.00 53.78 91 ARG A N 1
ATOM 755 C CA . ARG A 1 91 ? 2.596 -19.788 -19.987 1.00 53.78 91 ARG A CA 1
ATOM 756 C C . ARG A 1 91 ? 3.143 -21.183 -20.246 1.00 53.78 91 ARG A C 1
ATOM 758 O O . ARG A 1 91 ? 3.945 -21.294 -21.197 1.00 53.78 91 ARG A O 1
#

Solvent-accessible surface area (backbone atoms only — not comparable to full-atom values): 5391 Å² total; per-residue (Å²): 137,52,76,68,59,52,49,52,52,52,49,53,52,53,51,50,53,46,50,50,56,37,47,56,55,53,69,56,57,76,96,57,97,62,84,46,69,66,38,51,48,54,50,52,58,46,21,62,78,65,21,59,71,52,36,21,64,57,63,74,42,61,59,67,58,57,52,49,56,37,47,77,72,71,45,78,85,61,97,60,45,69,66,59,56,54,56,61,71,79,105

Secondary structure (DSSP, 8-state):
--HHHHHHHHHHHHHHHHHHHHHHHHHT--SSSS--HHHHHHHHHHHHHH-HHHHHHHTT--HHHHHHHHHHTT----SS-HHHHHHHHT-

Mean predicted aligned error: 5.97 Å

Sequence (91 aa):
MNKQETRTLIRASIEEEVLNKRAEFRALRSGTNSYNDEQKEYAMNKAQGIGVRATARLLLLPRKTMQRWLRVKGIQVKRCPSWVYDWAYWR